Protein AF-A0A3S3FZI9-F1 (afdb_monomer_lite)

pLDDT: mean 91.04, std 9.0, range [53.16, 98.69]

Secondary structure (DSSP, 8-state):
--GGGT--TTSSS---HHHHTT----HHHHHHHHHHHHHHHHHHHHHTT-SSGGGGTT-GGG-----GGGSGGGTT---TTTS---SS-HHHHS--S----TTTT-HHHHHHT-

Radius of gyration: 23.56 Å; chains: 1; bounding box: 64×36×52 Å

Structure (mmCIF, N/CA/C/O backbone):
data_AF-A0A3S3FZI9-F1
#
_entry.id   AF-A0A3S3FZI9-F1
#
loop_
_atom_site.group_PDB
_atom_site.id
_atom_site.type_symbol
_atom_site.label_atom_id
_atom_site.label_alt_id
_atom_site.label_comp_id
_atom_site.label_asym_id
_atom_site.label_entity_id
_atom_site.label_seq_id
_atom_site.pdbx_PDB_ins_code
_atom_site.Cartn_x
_atom_site.Cartn_y
_atom_site.Cartn_z
_atom_site.occupancy
_atom_site.B_iso_or_equiv
_atom_site.auth_seq_id
_atom_site.auth_comp_id
_atom_site.auth_asym_id
_atom_site.auth_atom_id
_atom_site.pdbx_PDB_model_num
ATOM 1 N N . ARG A 1 1 ? 0.283 -15.394 -18.553 1.00 87.19 1 ARG A N 1
ATOM 2 C CA . ARG A 1 1 ? 1.320 -14.591 -17.852 1.00 87.19 1 ARG A CA 1
ATOM 3 C C . ARG A 1 1 ? 2.684 -15.171 -18.226 1.00 87.19 1 ARG A C 1
ATOM 5 O O . ARG A 1 1 ? 2.838 -16.372 -18.079 1.00 87.19 1 ARG A O 1
ATOM 12 N N . LYS A 1 2 ? 3.613 -14.379 -18.784 1.00 91.38 2 LYS A N 1
ATOM 13 C CA . LYS A 1 2 ? 4.886 -14.870 -19.371 1.00 91.38 2 LYS A CA 1
ATOM 14 C C . LYS A 1 2 ? 6.131 -14.144 -18.835 1.00 91.38 2 LYS A C 1
ATOM 16 O O . LYS A 1 2 ? 7.162 -14.128 -19.492 1.00 91.38 2 LYS A O 1
ATOM 21 N N . CYS A 1 3 ? 6.034 -13.509 -17.665 1.00 96.44 3 CYS A N 1
ATOM 22 C CA . CYS A 1 3 ? 7.102 -12.651 -17.136 1.00 96.44 3 CYS A CA 1
ATOM 23 C C . CYS A 1 3 ? 8.441 -13.399 -16.990 1.00 96.44 3 CYS A C 1
ATOM 25 O O . CYS A 1 3 ? 9.483 -12.847 -17.311 1.00 96.44 3 CYS A O 1
ATOM 27 N N . HIS A 1 4 ? 8.399 -14.677 -16.600 1.00 95.88 4 HIS A N 1
ATOM 28 C CA . HIS A 1 4 ? 9.578 -15.537 -16.442 1.00 95.88 4 HIS A CA 1
ATOM 29 C C . HIS A 1 4 ? 10.261 -15.933 -17.764 1.00 95.88 4 HIS A C 1
ATOM 31 O O . HIS A 1 4 ? 11.364 -16.458 -17.735 1.00 95.88 4 HIS A O 1
ATOM 37 N N . LEU A 1 5 ? 9.628 -15.702 -18.921 1.00 97.06 5 LEU A N 1
ATOM 38 C CA . LEU A 1 5 ? 10.161 -16.109 -20.228 1.00 97.06 5 LEU A CA 1
ATOM 39 C C . LEU A 1 5 ? 10.971 -15.009 -20.920 1.00 97.06 5 LEU A C 1
ATOM 41 O O . LEU A 1 5 ? 11.417 -15.207 -22.041 1.00 97.06 5 LEU A O 1
ATOM 45 N N . ASN A 1 6 ? 11.120 -13.831 -20.307 1.00 96.31 6 ASN A N 1
ATOM 46 C CA . ASN A 1 6 ? 11.776 -12.667 -20.914 1.00 96.31 6 ASN A CA 1
ATOM 47 C C . ASN A 1 6 ? 11.111 -12.151 -22.216 1.00 96.31 6 ASN A C 1
ATOM 49 O O . ASN A 1 6 ? 11.636 -11.257 -22.872 1.00 96.31 6 ASN A O 1
ATOM 53 N N . THR A 1 7 ? 9.924 -12.646 -22.586 1.00 97.00 7 THR A N 1
ATOM 54 C CA . THR A 1 7 ? 9.211 -12.281 -23.826 1.00 97.00 7 THR A CA 1
ATOM 55 C C . THR A 1 7 ? 8.025 -11.341 -23.574 1.00 97.00 7 THR A C 1
ATOM 57 O O . THR A 1 7 ? 6.930 -11.557 -24.102 1.00 97.00 7 THR A O 1
ATOM 60 N N . CYS A 1 8 ? 8.170 -10.341 -22.699 1.00 96.94 8 CYS A N 1
ATOM 61 C CA . CYS A 1 8 ? 7.079 -9.405 -22.417 1.00 96.94 8 CYS A CA 1
ATOM 62 C C . CYS A 1 8 ? 6.755 -8.570 -23.673 1.00 96.94 8 CYS A C 1
ATOM 64 O O . CYS A 1 8 ? 7.595 -7.779 -24.103 1.00 96.94 8 CYS A O 1
ATOM 66 N N . PRO A 1 9 ? 5.545 -8.6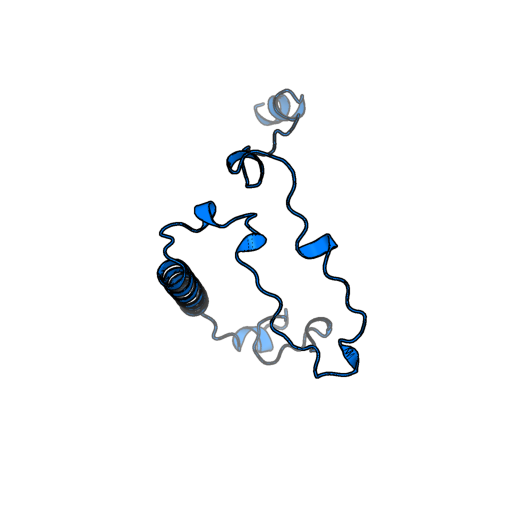81 -24.255 1.00 96.38 9 PRO A N 1
ATOM 67 C CA . PRO A 1 9 ? 5.239 -8.035 -25.533 1.00 96.38 9 PRO A CA 1
ATOM 68 C C . PRO A 1 9 ? 5.164 -6.505 -25.438 1.00 96.38 9 PRO A C 1
ATOM 70 O O . PRO A 1 9 ? 5.257 -5.835 -26.464 1.00 96.38 9 PRO A O 1
ATOM 73 N N . VAL A 1 10 ? 5.011 -5.975 -24.220 1.00 96.94 10 VAL A N 1
ATOM 74 C CA . VAL A 1 10 ? 4.826 -4.550 -23.905 1.00 96.94 10 VAL A CA 1
ATOM 75 C C . VAL A 1 10 ? 6.037 -3.924 -23.201 1.00 96.94 10 VAL A C 1
ATOM 77 O O . VAL A 1 10 ? 5.951 -2.800 -22.722 1.00 96.94 10 VAL A O 1
ATOM 80 N N . GLY A 1 11 ? 7.160 -4.642 -23.102 1.00 96.88 11 GLY A N 1
ATOM 81 C CA . GLY A 1 11 ? 8.408 -4.075 -22.579 1.00 96.88 11 GLY A CA 1
ATOM 82 C C . GLY A 1 11 ? 8.479 -3.887 -21.059 1.00 96.88 11 GLY A C 1
ATOM 83 O O . GLY A 1 11 ? 9.396 -3.224 -20.594 1.00 96.88 11 GLY A O 1
ATOM 84 N N . VAL A 1 12 ? 7.548 -4.460 -20.283 1.00 97.25 12 VAL A N 1
ATOM 85 C CA . VAL A 1 12 ? 7.521 -4.335 -18.809 1.00 97.25 12 VAL A CA 1
ATOM 86 C C . VAL A 1 12 ? 8.490 -5.315 -18.139 1.00 97.25 12 VAL A C 1
ATOM 88 O O . VAL A 1 12 ? 9.405 -4.911 -17.436 1.00 97.25 12 VAL A O 1
ATOM 91 N N . ALA A 1 13 ? 8.303 -6.618 -18.358 1.00 97.81 13 ALA A N 1
ATOM 92 C CA . ALA A 1 13 ? 9.083 -7.678 -17.712 1.00 97.81 13 ALA A CA 1
ATOM 93 C C . ALA A 1 13 ? 9.997 -8.377 -18.731 1.00 97.81 13 ALA A C 1
ATOM 95 O O . ALA A 1 13 ? 9.778 -9.536 -19.088 1.00 97.81 13 ALA A O 1
ATOM 96 N N . THR A 1 14 ? 10.953 -7.633 -19.290 1.00 97.62 14 THR A N 1
ATOM 97 C CA . THR A 1 14 ? 11.925 -8.138 -20.272 1.00 97.62 14 THR A CA 1
ATOM 98 C C . THR A 1 14 ? 13.214 -7.317 -20.256 1.00 97.62 14 THR A C 1
ATOM 100 O O . THR A 1 14 ? 13.180 -6.104 -20.064 1.00 97.62 14 THR A O 1
ATOM 103 N N . GLN A 1 15 ? 14.345 -7.983 -20.475 1.00 97.50 15 GLN A N 1
ATOM 104 C CA . GLN A 1 15 ? 15.663 -7.382 -20.683 1.00 97.50 15 GLN A CA 1
ATOM 105 C C . GLN A 1 15 ? 16.041 -7.288 -22.168 1.00 97.50 15 GLN A C 1
ATOM 107 O O . GLN A 1 15 ? 17.025 -6.632 -22.501 1.00 97.50 15 GLN A O 1
ATOM 112 N N . ASP A 1 16 ? 15.261 -7.905 -23.064 1.00 97.88 16 ASP A N 1
ATOM 113 C CA . ASP A 1 16 ? 15.488 -7.830 -24.507 1.00 97.88 16 ASP A CA 1
ATOM 114 C C . ASP A 1 16 ? 15.380 -6.362 -24.985 1.00 97.88 16 ASP A C 1
ATOM 116 O O . ASP A 1 16 ? 14.350 -5.713 -24.762 1.00 97.88 16 ASP A O 1
ATOM 120 N N . PRO A 1 17 ? 16.415 -5.805 -25.645 1.00 97.69 17 PRO A N 1
ATOM 121 C CA . PRO A 1 17 ? 16.447 -4.392 -26.019 1.00 97.69 17 PRO A CA 1
ATOM 122 C C . PRO A 1 17 ? 15.401 -4.016 -27.080 1.00 97.69 17 PRO A C 1
ATOM 124 O O . PRO A 1 17 ? 14.961 -2.866 -27.121 1.00 97.69 17 PRO A O 1
ATOM 127 N N . VAL A 1 18 ? 14.975 -4.956 -27.929 1.00 98.06 18 VAL A N 1
ATOM 128 C CA . VAL A 1 18 ? 13.915 -4.743 -28.926 1.00 98.06 18 VAL A CA 1
ATOM 129 C C . VAL A 1 18 ? 12.554 -4.690 -28.240 1.00 98.06 18 VAL A C 1
ATOM 131 O O . VAL A 1 18 ? 11.733 -3.829 -28.562 1.00 98.06 18 VAL A O 1
ATOM 134 N N . LEU A 1 19 ? 12.309 -5.570 -27.267 1.00 97.88 19 LEU A N 1
ATOM 135 C CA . LEU A 1 19 ? 11.049 -5.588 -26.524 1.00 97.88 19 LEU A CA 1
ATOM 136 C C . LEU A 1 19 ? 10.939 -4.427 -25.528 1.00 97.88 19 LEU A C 1
ATOM 138 O O . LEU A 1 19 ? 9.860 -3.851 -25.401 1.00 97.88 19 LEU A O 1
ATOM 142 N N . ARG A 1 20 ? 12.036 -4.017 -24.878 1.00 97.75 20 ARG A N 1
ATOM 143 C CA . ARG A 1 20 ? 12.066 -2.856 -23.964 1.00 97.75 20 ARG A CA 1
ATOM 144 C C . ARG A 1 20 ? 11.654 -1.550 -24.642 1.00 97.75 20 ARG A C 1
ATOM 146 O O . ARG A 1 20 ? 10.927 -0.765 -24.044 1.00 97.75 20 ARG A O 1
ATOM 153 N N . LYS A 1 21 ? 12.030 -1.347 -25.911 1.00 97.94 21 LYS A N 1
ATOM 154 C CA . LYS A 1 21 ? 11.605 -0.183 -26.718 1.00 97.94 21 LYS A CA 1
ATOM 155 C C . LYS A 1 21 ? 10.083 -0.075 -26.893 1.00 97.94 21 LYS A C 1
ATOM 157 O O . LYS A 1 21 ? 9.597 0.967 -27.316 1.00 97.94 21 LYS A O 1
ATOM 162 N N . ARG A 1 22 ? 9.323 -1.135 -26.592 1.00 97.62 22 ARG A N 1
ATOM 163 C CA . ARG A 1 22 ? 7.853 -1.142 -26.661 1.00 97.62 22 ARG A CA 1
ATOM 164 C C . ARG A 1 22 ? 7.182 -0.584 -25.406 1.00 97.62 22 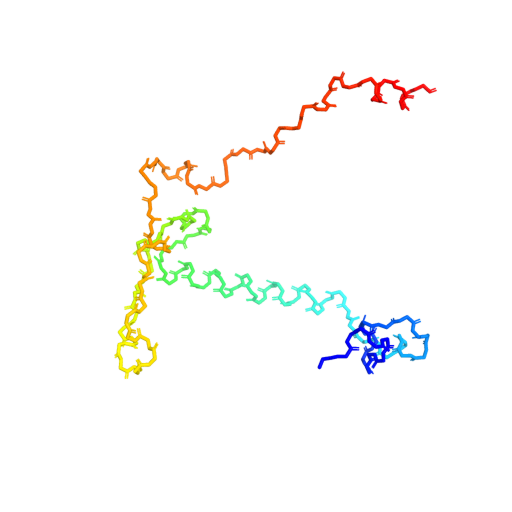ARG A C 1
ATOM 166 O O . ARG A 1 22 ? 5.964 -0.415 -25.425 1.00 97.62 22 ARG A O 1
ATOM 173 N N . PHE A 1 23 ? 7.932 -0.322 -24.334 1.00 97.94 23 PHE A N 1
ATOM 174 C CA . PHE A 1 23 ? 7.378 0.266 -23.120 1.00 97.94 23 PHE A CA 1
ATOM 175 C C . PHE A 1 23 ? 6.945 1.713 -23.380 1.00 97.94 23 PHE A C 1
ATOM 177 O O . PHE A 1 23 ? 7.751 2.554 -23.764 1.00 97.94 23 PHE A O 1
ATOM 184 N N . LYS A 1 24 ? 5.655 1.988 -23.172 1.00 97.44 24 LYS A N 1
ATOM 185 C CA . LYS A 1 24 ? 5.036 3.317 -23.333 1.00 97.44 24 LYS A CA 1
ATOM 186 C C . LYS A 1 24 ? 4.545 3.906 -22.008 1.00 97.44 24 LYS A C 1
ATOM 188 O O . LYS A 1 24 ? 3.800 4.880 -22.009 1.00 97.44 24 LYS A O 1
ATOM 193 N N . GLY A 1 25 ? 4.867 3.261 -20.886 1.00 96.88 25 GLY A N 1
ATOM 194 C CA . GLY A 1 25 ? 4.469 3.755 -19.576 1.00 96.88 25 GLY A CA 1
ATOM 195 C C . GLY A 1 25 ? 5.219 5.039 -19.249 1.00 96.88 25 GLY A C 1
ATOM 196 O O . GLY A 1 25 ? 6.415 5.142 -19.512 1.00 96.88 25 GLY A O 1
ATOM 197 N N . THR A 1 26 ? 4.516 6.001 -18.670 1.00 97.94 26 THR A N 1
ATOM 198 C CA . THR A 1 26 ? 5.111 7.227 -18.152 1.00 97.94 26 THR A CA 1
ATOM 199 C C . THR A 1 26 ? 4.856 7.306 -16.644 1.00 97.94 26 THR A C 1
ATOM 201 O O . THR A 1 26 ? 3.922 6.652 -16.155 1.00 97.94 26 THR A O 1
ATOM 204 N N . PRO A 1 27 ? 5.670 8.055 -15.880 1.00 98.38 27 PRO A N 1
ATOM 205 C CA . PRO A 1 27 ? 5.430 8.257 -14.452 1.00 98.38 27 PRO A CA 1
ATOM 206 C C . PRO A 1 27 ? 4.010 8.757 -14.152 1.00 98.38 27 PRO A C 1
ATOM 208 O O . PRO A 1 27 ? 3.380 8.299 -13.199 1.00 98.38 27 PRO A O 1
ATOM 211 N N . GLU A 1 28 ? 3.466 9.617 -15.016 1.00 98.56 28 GLU A N 1
ATOM 212 C CA . GLU A 1 28 ? 2.133 10.210 -14.881 1.00 98.56 28 GLU A CA 1
ATOM 213 C C . GLU A 1 28 ? 1.033 9.147 -14.855 1.00 98.56 28 GLU A C 1
ATOM 215 O O . GLU A 1 28 ? 0.067 9.291 -14.113 1.00 98.56 28 GLU A O 1
ATOM 220 N N . HIS A 1 29 ? 1.178 8.044 -15.598 1.00 98.12 29 HIS A N 1
ATOM 221 C CA . HIS A 1 29 ? 0.191 6.961 -15.560 1.00 98.12 29 HIS A CA 1
ATOM 222 C C . HIS A 1 29 ? 0.061 6.345 -14.158 1.00 98.12 29 HIS A C 1
ATOM 224 O O . HIS A 1 29 ? -1.046 6.025 -13.729 1.00 98.12 29 HIS A O 1
ATOM 230 N N . VAL A 1 30 ? 1.175 6.187 -13.435 1.00 98.25 30 VAL A N 1
ATOM 231 C CA . VAL A 1 30 ? 1.182 5.618 -12.077 1.00 98.25 30 VAL A CA 1
ATOM 232 C C . VAL A 1 30 ? 0.699 6.649 -11.059 1.00 98.25 30 VAL A C 1
ATOM 234 O O . VAL A 1 30 ? -0.086 6.315 -10.176 1.00 98.25 30 VAL A O 1
ATOM 237 N N . ILE A 1 31 ? 1.116 7.907 -11.215 1.00 98.44 31 ILE A N 1
ATOM 238 C CA . ILE A 1 31 ? 0.651 9.025 -10.386 1.00 98.44 31 ILE A CA 1
ATOM 239 C C . ILE A 1 31 ? -0.876 9.151 -10.477 1.00 98.44 31 ILE A C 1
ATOM 241 O O . ILE A 1 31 ? -1.554 9.155 -9.454 1.00 98.44 31 ILE A O 1
ATOM 245 N N . ASN A 1 32 ? -1.426 9.169 -11.693 1.00 98.56 32 ASN A N 1
ATOM 246 C CA . ASN A 1 32 ? -2.867 9.269 -11.918 1.00 98.56 32 ASN A CA 1
ATOM 247 C C . ASN A 1 32 ? -3.621 8.063 -11.353 1.00 98.56 32 ASN A C 1
ATOM 249 O O . ASN A 1 32 ? -4.678 8.237 -10.755 1.00 98.56 32 ASN A O 1
ATOM 253 N N . PHE A 1 33 ? -3.069 6.852 -11.487 1.00 98.56 33 PHE A N 1
ATOM 254 C CA . PHE A 1 33 ? -3.638 5.665 -10.848 1.00 98.56 33 PHE A CA 1
ATOM 255 C C . PHE A 1 33 ? -3.773 5.854 -9.330 1.00 98.56 33 PHE A C 1
ATOM 257 O O . PHE A 1 33 ? -4.853 5.633 -8.787 1.00 98.56 33 PHE A O 1
ATOM 264 N N . PHE A 1 34 ? -2.716 6.310 -8.651 1.00 98.69 34 PHE A N 1
ATOM 265 C CA . PHE A 1 34 ? -2.777 6.543 -7.207 1.00 98.69 34 PHE A CA 1
ATOM 266 C C . PHE A 1 34 ? -3.700 7.699 -6.825 1.00 98.69 34 PHE A C 1
ATOM 268 O O . PHE A 1 34 ? -4.363 7.597 -5.798 1.00 98.69 34 PHE A O 1
ATOM 275 N N . PHE A 1 35 ? -3.806 8.749 -7.645 1.00 98.62 35 PHE A N 1
ATOM 276 C CA . PHE A 1 35 ? -4.813 9.789 -7.429 1.00 98.62 35 PHE A CA 1
ATOM 277 C C . PHE A 1 35 ? -6.231 9.223 -7.496 1.00 98.62 35 PHE A C 1
ATOM 279 O O . PHE A 1 35 ? -7.021 9.501 -6.605 1.00 98.62 35 PHE A O 1
ATOM 286 N N . TYR A 1 36 ? -6.552 8.385 -8.485 1.00 98.62 36 TYR A N 1
ATOM 287 C CA . TYR A 1 36 ? -7.879 7.768 -8.564 1.00 98.62 36 TYR A CA 1
ATOM 288 C C . TYR A 1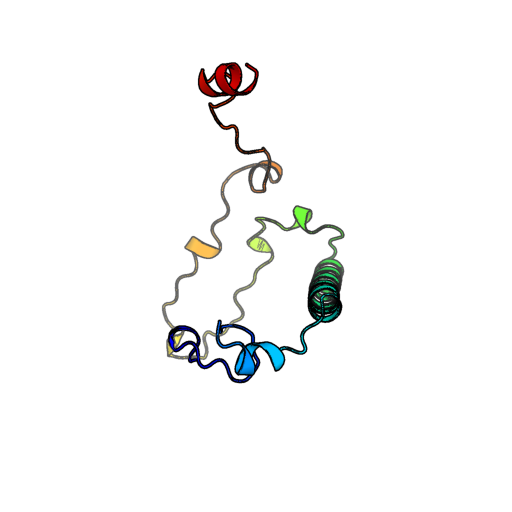 36 ? -8.173 6.853 -7.376 1.00 98.62 36 TYR A C 1
ATOM 290 O O . TYR A 1 36 ? -9.259 6.934 -6.809 1.00 98.62 36 TYR A O 1
ATOM 298 N N . VAL A 1 37 ? -7.201 6.036 -6.957 1.00 98.56 37 VAL A N 1
ATOM 299 C CA . VAL A 1 37 ? -7.341 5.194 -5.759 1.00 98.56 37 VAL A CA 1
ATOM 300 C C . VAL A 1 37 ? -7.550 6.053 -4.509 1.00 98.56 37 VAL A C 1
ATOM 302 O O . VAL A 1 37 ? -8.434 5.766 -3.709 1.00 98.56 37 VAL A O 1
ATOM 305 N N . ALA A 1 38 ? -6.769 7.122 -4.337 1.00 98.56 38 ALA A N 1
ATOM 306 C CA . ALA A 1 38 ? -6.895 8.012 -3.187 1.00 98.56 38 ALA A CA 1
ATOM 307 C C . ALA A 1 38 ? -8.244 8.747 -3.170 1.00 98.56 38 ALA A C 1
ATOM 309 O O . ALA A 1 38 ? -8.863 8.850 -2.114 1.00 98.56 38 ALA A O 1
ATOM 310 N N . GLU A 1 39 ? -8.724 9.220 -4.321 1.00 98.56 39 GLU A N 1
ATOM 311 C CA . GLU A 1 39 ? -10.029 9.879 -4.432 1.00 98.56 39 GLU A CA 1
ATOM 312 C C . GLU A 1 39 ? -11.187 8.923 -4.122 1.00 98.56 39 GLU A C 1
ATOM 314 O O . GLU A 1 39 ? -12.103 9.301 -3.394 1.00 98.56 39 GLU A O 1
ATOM 319 N N . GLU A 1 40 ? -11.129 7.673 -4.590 1.00 98.50 40 GLU A N 1
ATOM 320 C CA . GLU A 1 40 ? -12.127 6.656 -4.240 1.00 98.50 40 GLU A CA 1
ATOM 321 C C . GLU A 1 40 ? -12.122 6.361 -2.734 1.00 98.50 40 GLU A C 1
ATOM 323 O O . GLU A 1 40 ? -13.177 6.358 -2.101 1.00 98.50 40 GLU A O 1
ATOM 328 N N . VAL A 1 41 ? -10.941 6.208 -2.124 1.00 98.50 41 VAL A N 1
ATOM 329 C CA . VAL A 1 41 ? -10.818 6.035 -0.667 1.00 98.50 41 VAL A CA 1
ATOM 330 C C . VAL A 1 41 ? -11.419 7.226 0.082 1.00 98.50 41 VAL A C 1
ATOM 332 O O . VAL A 1 41 ? -12.162 7.031 1.040 1.00 98.50 41 VAL A O 1
ATOM 335 N N . ARG A 1 42 ? -11.151 8.462 -0.355 1.00 98.50 42 ARG A N 1
ATOM 336 C CA . ARG A 1 42 ? -11.727 9.671 0.256 1.00 98.50 42 ARG A CA 1
ATOM 337 C C . ARG A 1 42 ? -13.249 9.717 0.133 1.00 98.50 42 ARG A C 1
ATOM 339 O O . ARG A 1 42 ? -13.909 10.131 1.083 1.00 98.50 42 ARG A O 1
ATOM 346 N N . ALA A 1 43 ? -13.803 9.289 -1.000 1.00 98.44 43 ALA A N 1
ATOM 347 C CA . ALA A 1 43 ? -15.248 9.212 -1.194 1.00 98.44 43 ALA A CA 1
ATOM 348 C C . ALA A 1 43 ? -15.891 8.186 -0.247 1.00 98.44 43 ALA A C 1
ATOM 350 O O . ALA A 1 43 ? -16.882 8.505 0.406 1.00 98.44 43 ALA A O 1
ATOM 351 N N . LEU A 1 44 ? -15.286 7.002 -0.104 1.00 98.06 44 LEU A N 1
ATOM 352 C CA . LEU A 1 44 ? -15.743 5.962 0.826 1.00 98.06 44 LEU A CA 1
ATOM 353 C C . LEU A 1 44 ? -15.658 6.416 2.290 1.00 98.06 44 LEU A C 1
ATOM 355 O O . LEU A 1 44 ? -16.589 6.193 3.060 1.00 98.06 44 LEU A O 1
ATOM 359 N N . LEU A 1 45 ? -14.568 7.088 2.680 1.00 98.31 45 LEU A N 1
ATOM 360 C CA . LEU A 1 45 ? -14.441 7.675 4.018 1.00 98.31 45 LEU A CA 1
ATOM 361 C C . LEU A 1 45 ? -15.568 8.677 4.286 1.00 98.31 45 LEU A C 1
ATOM 363 O O . LEU A 1 45 ? -16.214 8.596 5.328 1.00 98.31 45 LEU A O 1
ATOM 367 N N . ALA A 1 46 ? -15.846 9.567 3.330 1.00 98.12 46 ALA A N 1
ATOM 368 C CA . ALA A 1 46 ? -16.911 10.556 3.454 1.00 98.12 46 ALA A CA 1
ATOM 369 C C . ALA A 1 46 ? -18.308 9.917 3.536 1.00 98.12 46 ALA A C 1
ATOM 371 O O . ALA A 1 46 ? -19.125 10.365 4.337 1.00 98.12 46 ALA A O 1
ATOM 372 N N . GLU A 1 47 ? -18.575 8.858 2.762 1.00 97.81 47 GLU A N 1
ATOM 373 C CA . GLU A 1 47 ? -19.830 8.090 2.828 1.00 97.81 47 GLU A CA 1
ATOM 374 C C . GLU A 1 47 ? -20.052 7.480 4.220 1.00 97.81 47 GLU A C 1
ATOM 376 O O . GLU A 1 47 ? -21.171 7.486 4.731 1.00 97.81 47 GLU A O 1
ATOM 381 N N . MET A 1 48 ? -18.977 7.021 4.863 1.00 96.75 48 MET A N 1
ATOM 382 C CA . MET A 1 48 ? -19.004 6.475 6.222 1.00 96.75 48 MET A CA 1
ATOM 383 C C . MET A 1 48 ? -18.937 7.549 7.327 1.00 96.75 48 MET A C 1
ATOM 385 O O . MET A 1 48 ? -19.067 7.216 8.501 1.00 96.75 48 MET A O 1
ATOM 389 N N . GLY A 1 49 ? -18.751 8.830 6.982 1.00 97.62 49 GLY A N 1
ATOM 390 C CA . GLY A 1 49 ? -18.674 9.940 7.941 1.00 97.62 49 GLY A CA 1
ATOM 391 C C . GLY A 1 49 ? -17.289 10.195 8.554 1.00 97.62 49 GLY A C 1
ATOM 392 O O . GLY A 1 49 ? -17.187 10.903 9.555 1.00 97.62 49 GLY A O 1
ATOM 393 N N . TYR A 1 50 ? -16.224 9.660 7.956 1.00 97.75 50 TYR A N 1
ATOM 394 C CA . TYR A 1 50 ? -14.839 9.832 8.398 1.00 97.75 50 TYR A CA 1
ATOM 395 C C . TYR A 1 50 ? -14.078 10.824 7.516 1.00 97.75 50 TYR A C 1
ATOM 397 O O . TYR A 1 50 ? -14.381 11.031 6.342 1.00 97.75 50 TYR A O 1
ATOM 405 N N . THR A 1 51 ? -13.054 11.446 8.094 1.00 97.44 51 THR A N 1
ATOM 406 C CA . THR A 1 51 ? -12.231 12.470 7.421 1.00 97.44 51 THR A CA 1
ATOM 407 C C . THR A 1 51 ? -10.803 12.006 7.172 1.00 97.44 51 THR A C 1
ATOM 409 O O . THR A 1 51 ? -10.144 12.521 6.269 1.00 97.44 51 THR A O 1
ATOM 412 N N . HIS A 1 52 ? -10.338 11.023 7.942 1.00 94.94 52 HIS A N 1
ATOM 413 C CA . HIS A 1 52 ? -8.985 10.494 7.879 1.00 94.94 52 HIS A CA 1
ATOM 414 C C . HIS A 1 52 ? -9.025 8.964 7.948 1.00 94.94 52 HIS A C 1
ATOM 416 O O . HIS A 1 52 ? -9.902 8.377 8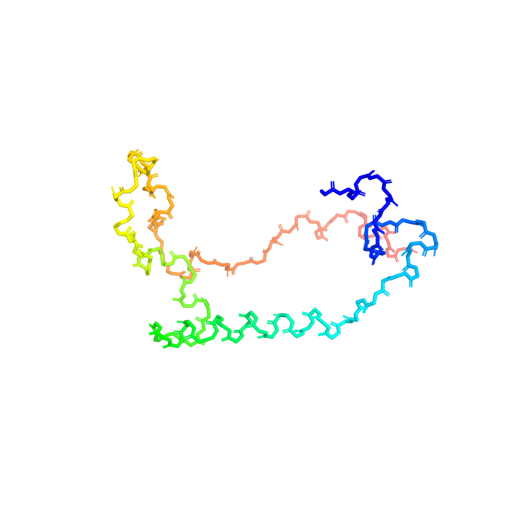.580 1.00 94.94 52 HIS A O 1
ATOM 422 N N . LEU A 1 53 ? -8.084 8.316 7.256 1.00 94.56 53 LEU A N 1
ATOM 423 C CA . LEU A 1 53 ? -8.031 6.855 7.172 1.00 94.56 53 LEU A CA 1
ATOM 424 C C . LEU A 1 53 ? -7.691 6.213 8.523 1.00 94.56 53 LEU A C 1
ATOM 426 O O . LEU A 1 53 ? -8.188 5.136 8.825 1.00 94.56 53 LEU A O 1
ATOM 430 N N . ASP A 1 54 ? -6.863 6.875 9.329 1.00 92.06 54 ASP A N 1
ATOM 431 C CA . ASP A 1 54 ? -6.466 6.427 10.667 1.00 92.06 54 ASP A CA 1
ATOM 432 C C . ASP A 1 54 ? -7.657 6.190 11.602 1.00 92.06 54 ASP A C 1
ATOM 434 O O . ASP A 1 54 ? -7.598 5.267 12.403 1.00 92.06 54 ASP A O 1
ATOM 438 N N . GLN A 1 55 ? -8.751 6.936 11.437 1.00 92.75 55 GLN A N 1
ATOM 439 C CA . GLN A 1 55 ? -9.983 6.810 12.223 1.00 92.75 55 GLN A CA 1
ATOM 440 C C . GLN A 1 55 ? -10.723 5.483 12.028 1.00 92.75 55 GLN A C 1
ATOM 442 O O . GLN A 1 55 ? -11.671 5.233 12.763 1.00 92.75 55 GLN A O 1
ATOM 447 N N . ILE A 1 56 ? -10.362 4.694 11.010 1.00 93.69 56 ILE A N 1
ATOM 448 C CA . ILE A 1 56 ? -11.030 3.425 10.687 1.00 93.69 56 ILE A CA 1
ATOM 449 C C . ILE A 1 56 ? -10.068 2.229 10.644 1.00 93.69 56 ILE A C 1
ATOM 451 O O . ILE A 1 56 ? -10.487 1.100 10.374 1.00 93.69 56 ILE A O 1
ATOM 455 N N . ILE A 1 57 ? -8.763 2.440 10.861 1.00 92.88 57 ILE A N 1
ATOM 456 C CA . ILE A 1 57 ? -7.781 1.348 10.840 1.00 92.88 57 ILE A CA 1
ATOM 457 C C . ILE A 1 57 ? -7.994 0.464 12.070 1.00 92.88 57 ILE A C 1
ATOM 459 O O . ILE A 1 57 ? -7.811 0.896 13.199 1.00 92.88 57 ILE A O 1
ATOM 463 N N . GLY A 1 58 ? -8.317 -0.810 11.837 1.00 90.44 58 GLY A N 1
ATOM 464 C CA . GLY A 1 58 ? -8.550 -1.791 12.904 1.00 90.44 58 GLY A CA 1
ATOM 465 C C . GLY A 1 58 ? -10.015 -1.913 13.338 1.00 90.44 58 GLY A C 1
ATOM 466 O O . GLY A 1 58 ? -10.355 -2.868 14.040 1.00 90.44 58 GLY A O 1
ATOM 467 N N . ASP A 1 59 ? -10.902 -1.036 12.859 1.00 91.06 59 ASP A N 1
ATOM 468 C CA . ASP A 1 59 ? -12.333 -1.071 13.171 1.00 91.06 59 ASP A CA 1
ATOM 469 C C . ASP A 1 59 ? -13.093 -2.081 12.307 1.00 91.06 59 ASP A C 1
ATOM 471 O O . ASP A 1 59 ? -13.840 -1.761 11.382 1.00 91.06 59 ASP A O 1
ATOM 475 N N . THR A 1 60 ? -12.929 -3.356 12.654 1.00 90.94 60 THR A N 1
ATOM 476 C CA . THR A 1 60 ? -13.629 -4.484 12.018 1.00 90.94 60 THR A CA 1
ATOM 477 C C . THR A 1 60 ? -15.154 -4.417 12.152 1.00 90.94 60 THR A C 1
ATOM 479 O O . THR A 1 60 ? -15.856 -5.070 11.384 1.00 90.94 60 THR A O 1
ATOM 482 N N . GLU A 1 61 ? -15.673 -3.609 13.078 1.00 88.94 61 GLU A N 1
ATOM 483 C CA . GLU A 1 61 ? -17.106 -3.360 13.279 1.00 88.94 61 GLU A CA 1
ATOM 484 C C . GLU A 1 61 ? -17.746 -2.581 12.119 1.00 88.94 61 GLU A C 1
ATOM 486 O O . GLU A 1 61 ? -18.951 -2.689 11.905 1.00 88.94 61 GLU A O 1
ATOM 491 N N . LEU A 1 62 ? -16.948 -1.854 11.325 1.00 91.38 62 LEU A N 1
ATOM 492 C CA . LEU A 1 62 ? -17.409 -1.164 10.113 1.00 91.38 62 LEU A CA 1
ATOM 493 C C . LEU A 1 62 ? -17.668 -2.122 8.943 1.00 91.38 62 LEU A C 1
ATOM 495 O O . LEU A 1 62 ? -18.196 -1.727 7.904 1.00 91.38 62 LEU A O 1
ATOM 499 N N . LEU A 1 63 ? -17.281 -3.389 9.087 1.00 90.31 63 LEU A N 1
ATOM 500 C CA . LEU A 1 63 ? -17.445 -4.401 8.060 1.00 90.31 63 LEU A CA 1
ATOM 501 C C . LEU A 1 63 ? -18.686 -5.244 8.355 1.00 90.31 63 LEU A C 1
ATOM 503 O O . LEU A 1 63 ? -18.791 -5.905 9.386 1.00 90.31 63 LEU A O 1
ATOM 507 N N . GLU A 1 64 ? -19.595 -5.316 7.387 1.00 83.31 64 GLU A N 1
ATOM 508 C CA . GLU A 1 64 ? -20.727 -6.235 7.442 1.00 83.31 64 GLU A CA 1
ATOM 509 C C . GLU A 1 64 ? -20.505 -7.431 6.512 1.00 83.31 64 GLU A C 1
ATOM 511 O O . GLU A 1 64 ? -20.087 -7.314 5.354 1.00 83.31 64 GLU A O 1
ATOM 516 N N . LYS A 1 65 ? -20.862 -8.624 6.991 1.00 75.94 65 LYS A N 1
ATOM 517 C CA . LYS A 1 65 ? -21.020 -9.785 6.118 1.00 75.94 65 LYS A CA 1
ATOM 518 C C . LYS A 1 65 ? -22.307 -9.592 5.328 1.00 75.94 65 LYS A C 1
ATOM 520 O O . LYS A 1 65 ? -23.381 -9.933 5.818 1.00 75.94 65 LYS A O 1
ATOM 525 N N . ARG A 1 66 ? -22.217 -9.119 4.078 1.00 72.56 66 ARG A N 1
ATOM 526 C CA . ARG A 1 66 ? -23.362 -9.243 3.161 1.00 72.56 66 ARG A CA 1
ATOM 527 C C . ARG A 1 66 ? -23.825 -10.694 3.193 1.00 72.56 66 ARG A C 1
ATOM 529 O O . ARG A 1 66 ? -22.990 -11.602 3.169 1.00 72.56 66 ARG A O 1
ATOM 536 N N . ALA A 1 67 ? -25.137 -10.913 3.219 1.00 62.47 67 ALA A N 1
ATOM 537 C CA . ALA A 1 67 ? -25.742 -12.238 3.162 1.00 62.47 67 ALA A CA 1
ATOM 538 C C . ALA A 1 67 ? -25.496 -12.914 1.792 1.00 62.47 67 ALA A C 1
ATOM 540 O O . ALA A 1 67 ? -26.411 -13.230 1.044 1.00 62.47 67 ALA A O 1
ATOM 541 N N . LEU A 1 68 ? -24.237 -13.208 1.468 1.00 53.16 68 LEU A N 1
ATOM 542 C CA . LEU A 1 68 ? -23.781 -14.084 0.385 1.00 53.16 68 LEU A CA 1
ATOM 543 C C . LEU A 1 68 ? -24.014 -15.568 0.725 1.00 53.16 68 LEU A C 1
ATOM 545 O O . LEU A 1 68 ? -23.465 -16.468 0.091 1.00 53.16 68 LEU A O 1
ATOM 549 N N . ILE A 1 69 ? -24.892 -15.828 1.696 1.00 55.78 69 ILE A N 1
ATOM 550 C CA . ILE A 1 69 ? -25.322 -17.147 2.168 1.00 55.78 69 ILE A CA 1
ATOM 551 C C . ILE A 1 69 ? -26.101 -17.903 1.069 1.00 55.78 69 ILE A C 1
ATOM 553 O O . ILE A 1 69 ? -26.334 -19.105 1.182 1.00 55.78 69 ILE A O 1
ATOM 557 N N . GLN A 1 70 ? -26.459 -17.254 -0.046 1.00 59.94 70 GLN A N 1
ATOM 558 C CA . GLN A 1 70 ? -27.144 -17.934 -1.147 1.00 59.94 70 GLN A CA 1
ATOM 559 C C . GLN A 1 70 ? -26.216 -18.753 -2.060 1.00 59.94 70 GLN A C 1
ATOM 561 O O . GLN A 1 70 ? -26.701 -19.636 -2.767 1.00 59.94 70 GLN A O 1
ATOM 566 N N . HIS A 1 71 ? -24.892 -18.543 -2.030 1.00 75.88 71 HIS A N 1
ATOM 567 C CA . HIS A 1 71 ? -23.979 -19.370 -2.822 1.00 75.88 71 HIS A CA 1
ATOM 568 C C . HIS A 1 71 ? -23.551 -20.619 -2.041 1.00 75.88 71 HIS A C 1
ATOM 570 O O . HIS A 1 71 ? -22.933 -20.538 -0.982 1.00 75.88 71 HIS A O 1
ATOM 576 N N . TRP A 1 72 ? -23.818 -21.806 -2.586 1.00 83.19 72 TRP A N 1
ATOM 577 C CA . TRP A 1 72 ? -23.573 -23.084 -1.906 1.00 83.19 72 TRP A CA 1
ATOM 578 C C . TRP A 1 72 ? -22.113 -23.298 -1.463 1.00 83.19 72 TRP A C 1
ATOM 580 O O . TRP A 1 72 ? -21.891 -23.894 -0.414 1.00 83.19 72 TRP A O 1
ATOM 590 N N . LYS A 1 73 ? -21.124 -22.771 -2.206 1.00 82.06 73 LYS A N 1
ATOM 591 C CA . LYS A 1 73 ? -19.691 -22.851 -1.831 1.00 82.06 73 LYS A CA 1
ATOM 592 C C . LYS A 1 73 ? -19.298 -21.967 -0.647 1.00 82.06 73 LYS A C 1
ATOM 594 O O . LYS A 1 73 ? -18.227 -22.165 -0.093 1.00 82.06 73 LYS A O 1
ATOM 599 N N . ALA A 1 74 ? -20.116 -20.976 -0.298 1.00 80.88 74 ALA A N 1
ATOM 600 C CA . ALA A 1 74 ? -19.843 -20.092 0.832 1.00 80.88 74 ALA A CA 1
ATOM 601 C C . ALA A 1 74 ? -20.359 -20.672 2.161 1.00 80.88 74 ALA A C 1
ATOM 603 O O . ALA A 1 74 ? -20.070 -20.131 3.228 1.00 80.88 74 ALA A O 1
ATOM 604 N N . ARG A 1 75 ? -21.119 -21.778 2.115 1.00 79.69 75 ARG A N 1
ATOM 605 C CA . ARG A 1 75 ? -21.618 -22.459 3.314 1.00 79.69 75 ARG A CA 1
ATOM 606 C C . ARG A 1 75 ? -20.442 -22.972 4.144 1.00 79.69 75 ARG A C 1
ATOM 608 O O . ARG A 1 75 ? -19.603 -23.707 3.637 1.00 79.69 75 ARG A O 1
ATOM 615 N N . GLY A 1 76 ? -20.416 -22.599 5.421 1.00 80.19 76 GLY A N 1
ATOM 616 C CA . GLY A 1 76 ? -19.381 -23.021 6.368 1.00 80.19 76 GLY A CA 1
ATOM 617 C C . GLY A 1 76 ? -18.123 -22.150 6.392 1.00 80.19 76 GLY A C 1
ATOM 618 O O . GLY A 1 76 ? -17.197 -22.483 7.124 1.00 80.19 76 GLY A O 1
ATOM 619 N N . LEU A 1 77 ? -18.070 -21.040 5.641 1.00 86.25 77 LEU A N 1
ATOM 620 C CA . LEU A 1 77 ? -16.996 -20.061 5.814 1.00 86.25 77 LEU A CA 1
ATOM 621 C C . LEU A 1 77 ? -17.137 -19.364 7.171 1.00 86.25 77 LEU A C 1
ATOM 623 O O . LEU A 1 77 ? -18.096 -18.626 7.408 1.00 86.25 77 LEU A O 1
ATOM 627 N N . ASP A 1 78 ? -16.161 -19.595 8.045 1.00 85.50 78 ASP A N 1
ATOM 628 C CA . ASP A 1 78 ? -16.019 -18.873 9.301 1.00 85.50 78 ASP A CA 1
ATOM 629 C C . ASP A 1 78 ? -15.045 -17.703 9.130 1.00 85.50 78 ASP A C 1
ATOM 631 O O . ASP A 1 78 ? -13.879 -17.878 8.777 1.00 85.50 78 ASP A O 1
ATOM 635 N N . PHE A 1 79 ? -15.541 -16.501 9.405 1.00 87.00 79 PHE A N 1
ATOM 636 C CA . PHE A 1 79 ? -14.760 -15.270 9.351 1.00 87.00 79 PHE A CA 1
ATOM 637 C C . PHE A 1 79 ? -14.403 -14.734 10.742 1.00 87.00 79 PHE A C 1
ATOM 639 O O . PHE A 1 79 ? -13.850 -13.643 10.829 1.00 87.00 79 PHE A O 1
ATOM 646 N N . SER A 1 80 ? -14.706 -15.457 11.824 1.00 88.31 80 SER A N 1
ATOM 647 C CA . SER A 1 80 ? -14.426 -15.046 13.211 1.00 88.31 80 SER A CA 1
ATOM 648 C C . SER A 1 80 ? -13.020 -14.460 13.391 1.00 88.31 80 SER A C 1
ATOM 650 O O . SER A 1 80 ? -12.867 -13.402 13.989 1.00 88.31 80 SER A O 1
ATOM 652 N N . LYS A 1 81 ? -12.009 -15.083 12.775 1.00 90.31 81 LYS A N 1
ATOM 653 C CA . LYS A 1 81 ? -10.607 -14.634 12.811 1.00 90.31 81 LYS A CA 1
ATOM 654 C C . LYS A 1 81 ? -10.331 -13.332 12.057 1.00 90.31 81 LYS A C 1
ATOM 656 O O . LYS A 1 81 ? -9.397 -12.627 12.408 1.00 90.31 81 LYS A O 1
ATOM 661 N N . MET A 1 82 ? -11.099 -13.032 11.013 1.00 88.50 82 MET A N 1
ATOM 662 C CA . MET A 1 82 ? -10.943 -11.808 10.219 1.00 88.50 82 MET A CA 1
ATOM 663 C C . MET A 1 82 ? -11.621 -10.609 10.890 1.00 88.50 82 MET A C 1
ATOM 665 O O . MET A 1 82 ? -11.120 -9.498 10.794 1.00 88.50 82 MET A O 1
ATOM 669 N N . PHE A 1 83 ? -12.739 -10.845 11.581 1.00 89.69 83 PHE A N 1
ATOM 670 C CA . PHE A 1 83 ? -13.476 -9.821 12.332 1.00 89.69 83 PHE A CA 1
ATOM 671 C C . PHE A 1 83 ? -13.033 -9.723 13.800 1.00 89.69 83 PHE A C 1
ATOM 673 O O . PHE A 1 83 ? -13.674 -9.043 14.594 1.00 89.69 83 PHE A O 1
ATOM 680 N N . PHE A 1 84 ? -11.968 -10.424 14.192 1.00 90.69 84 PHE A N 1
ATOM 681 C CA . PHE A 1 84 ? -11.456 -10.355 15.553 1.00 90.69 84 PHE A CA 1
ATOM 682 C C . PHE A 1 84 ? -10.896 -8.953 15.828 1.00 90.69 84 PHE A C 1
ATOM 684 O O . PHE A 1 84 ? -10.003 -8.494 15.116 1.00 90.69 84 PHE A O 1
ATOM 691 N N . LYS A 1 85 ? -11.404 -8.295 16.874 1.00 89.62 85 LYS A N 1
ATOM 692 C CA . LYS A 1 85 ? -10.903 -7.013 17.380 1.00 89.62 85 LYS A CA 1
ATOM 693 C C . LYS A 1 85 ? -10.150 -7.262 18.695 1.00 89.62 85 LYS A C 1
ATOM 695 O O . LYS A 1 85 ? -10.753 -7.807 19.622 1.00 89.62 85 LYS A O 1
ATOM 700 N N . PRO A 1 86 ? -8.849 -6.934 18.780 1.00 89.25 86 PRO A N 1
ATOM 701 C CA . PRO A 1 86 ? -8.108 -6.995 20.034 1.00 89.25 86 PRO A CA 1
ATOM 702 C C . PRO A 1 86 ? -8.718 -6.066 21.088 1.00 89.25 86 PRO A C 1
ATOM 704 O O . PRO A 1 86 ? -9.175 -4.973 20.757 1.00 89.25 86 PRO A O 1
ATOM 707 N N . ASP A 1 87 ? -8.681 -6.485 22.351 1.00 91.44 87 ASP A N 1
ATOM 708 C CA . ASP A 1 87 ? -9.047 -5.631 23.483 1.00 91.44 87 ASP A CA 1
ATOM 709 C C . ASP A 1 87 ? -7.891 -4.668 23.784 1.00 91.44 87 ASP A C 1
ATOM 711 O O . ASP A 1 87 ? -6.958 -4.985 24.525 1.00 91.44 87 ASP A O 1
ATOM 715 N N . ALA A 1 88 ? -7.896 -3.532 23.091 1.00 89.94 88 ALA A N 1
ATOM 716 C CA . ALA A 1 88 ? -6.900 -2.481 23.215 1.00 89.94 88 ALA A CA 1
ATOM 717 C C . ALA A 1 88 ? -7.518 -1.116 22.857 1.00 89.94 88 ALA A C 1
ATOM 719 O O . ALA A 1 88 ? -8.477 -1.060 22.081 1.00 89.94 88 ALA A O 1
ATOM 720 N N . PRO A 1 89 ? -6.968 -0.006 23.382 1.00 88.56 89 PRO A N 1
ATOM 721 C CA . PRO A 1 89 ? -7.330 1.334 22.930 1.00 88.56 89 PRO A CA 1
ATOM 722 C C . PRO A 1 89 ? -7.122 1.501 21.419 1.00 88.56 89 PRO A C 1
ATOM 724 O O . PRO A 1 89 ? -6.235 0.865 20.846 1.00 88.56 89 PRO A O 1
ATOM 727 N N . HIS A 1 90 ? -7.901 2.375 20.776 1.00 85.12 90 HIS A N 1
ATOM 728 C CA . HIS A 1 90 ? -7.857 2.555 19.320 1.00 85.12 90 HIS A CA 1
ATOM 729 C C . HIS A 1 90 ? -6.455 2.957 18.828 1.00 85.12 90 HIS A C 1
ATOM 731 O O . HIS A 1 90 ? -5.946 2.433 17.840 1.00 85.12 90 HIS A O 1
ATOM 737 N N . GLU A 1 91 ? -5.775 3.825 19.572 1.00 86.12 91 GLU A N 1
ATOM 738 C CA . GLU A 1 91 ? -4.404 4.218 19.276 1.00 86.12 91 GLU A CA 1
ATOM 739 C C . GLU A 1 91 ? -3.448 3.023 19.221 1.00 86.12 91 GLU A C 1
ATOM 741 O O . GLU A 1 91 ? -2.525 3.037 18.425 1.00 86.12 91 GLU A O 1
ATOM 746 N N . ALA A 1 92 ? -3.683 1.964 20.000 1.00 87.19 92 ALA A N 1
ATOM 747 C CA . ALA A 1 92 ? -2.823 0.786 20.054 1.00 87.19 92 ALA A CA 1
ATOM 748 C C . ALA A 1 92 ? -3.127 -0.258 18.963 1.00 87.19 92 ALA A C 1
ATOM 750 O O . ALA A 1 92 ? -2.355 -1.208 18.817 1.00 87.19 92 ALA A O 1
ATOM 751 N N . VAL A 1 93 ? -4.223 -0.111 18.202 1.00 86.00 93 VAL A N 1
ATOM 752 C CA . VAL A 1 93 ? -4.597 -1.057 17.129 1.00 86.00 93 VAL A CA 1
ATOM 753 C C . VAL A 1 93 ? -4.116 -0.638 15.738 1.00 86.00 93 VAL A C 1
ATOM 755 O O . VAL A 1 93 ? -4.240 -1.416 14.790 1.00 86.00 93 VAL A O 1
ATOM 758 N N . HIS A 1 94 ? -3.521 0.549 15.605 1.00 84.75 94 HIS A N 1
ATOM 759 C CA . HIS A 1 94 ? -2.876 1.003 14.375 1.00 84.75 94 HIS A CA 1
ATOM 760 C C . HIS A 1 94 ? -1.373 1.241 14.574 1.00 84.75 94 HIS A C 1
ATOM 762 O O . HIS A 1 94 ? -0.800 0.976 15.626 1.00 84.75 94 HIS A O 1
ATOM 768 N N . TRP A 1 95 ? -0.691 1.700 13.525 1.00 84.62 95 TRP A N 1
ATOM 769 C CA . TRP A 1 95 ? 0.748 1.952 13.575 1.00 84.62 95 TRP A CA 1
ATOM 770 C C . TRP A 1 95 ? 1.072 3.081 14.573 1.00 84.62 95 TRP A C 1
ATOM 772 O O . TRP A 1 95 ? 0.695 4.229 14.335 1.00 84.62 95 TRP A O 1
ATOM 782 N N . THR A 1 96 ? 1.736 2.747 15.685 1.00 83.50 96 THR A N 1
ATOM 783 C CA . THR A 1 96 ? 2.045 3.659 16.810 1.00 83.50 96 THR A CA 1
ATOM 784 C C . THR A 1 96 ? 3.507 4.055 16.909 1.00 83.50 96 THR A C 1
ATOM 786 O O . THR A 1 96 ? 3.825 5.139 17.396 1.00 83.50 96 THR A O 1
ATOM 789 N N . GLU A 1 97 ? 4.411 3.186 16.466 1.00 88.56 97 GLU A N 1
ATOM 790 C CA . GLU A 1 97 ? 5.844 3.367 16.655 1.00 88.56 97 GLU A CA 1
ATOM 791 C C . GLU A 1 97 ? 6.654 2.957 15.427 1.00 88.56 97 GLU A C 1
ATOM 793 O O . GLU A 1 97 ? 6.284 2.087 14.632 1.00 88.56 97 GLU A O 1
ATOM 798 N N . ARG A 1 98 ? 7.815 3.598 15.273 1.00 89.19 98 ARG A N 1
ATOM 799 C CA . ARG A 1 98 ? 8.805 3.175 14.285 1.00 89.19 98 ARG A CA 1
ATOM 800 C C . ARG A 1 98 ? 9.510 1.922 14.775 1.00 89.19 98 ARG A C 1
ATOM 802 O O . ARG A 1 98 ? 9.804 1.784 15.958 1.00 89.19 98 ARG A O 1
ATOM 809 N N . GLN A 1 99 ? 9.876 1.062 13.830 1.00 88.31 99 GLN A N 1
ATOM 810 C CA . GLN A 1 99 ? 10.734 -0.074 14.120 1.00 88.31 99 GLN A CA 1
ATOM 811 C C . GLN A 1 99 ? 12.059 0.412 14.725 1.00 88.31 99 GLN A C 1
ATOM 813 O O . GLN A 1 99 ? 12.825 1.130 14.079 1.00 88.31 99 GLN A O 1
ATOM 818 N N . LYS A 1 100 ? 12.334 0.007 15.967 1.00 88.81 100 LYS A N 1
ATOM 819 C CA . LYS A 1 100 ? 13.617 0.254 16.623 1.00 88.81 100 LYS A CA 1
ATOM 820 C C . LYS A 1 100 ? 14.583 -0.868 16.265 1.00 88.81 100 LYS A C 1
ATOM 822 O O . LYS A 1 100 ? 14.421 -2.006 16.700 1.00 88.81 100 LYS A O 1
ATOM 827 N N . HIS A 1 101 ? 15.590 -0.548 15.462 1.00 89.31 101 HIS A N 1
ATOM 828 C CA . HIS A 1 101 ? 16.657 -1.485 15.133 1.00 89.31 101 HIS A CA 1
ATOM 829 C C . HIS A 1 101 ? 17.784 -1.369 16.172 1.00 89.31 101 HIS A C 1
ATOM 831 O O . HIS A 1 101 ? 18.233 -0.256 16.436 1.00 89.31 101 HIS A O 1
ATOM 837 N N . PRO A 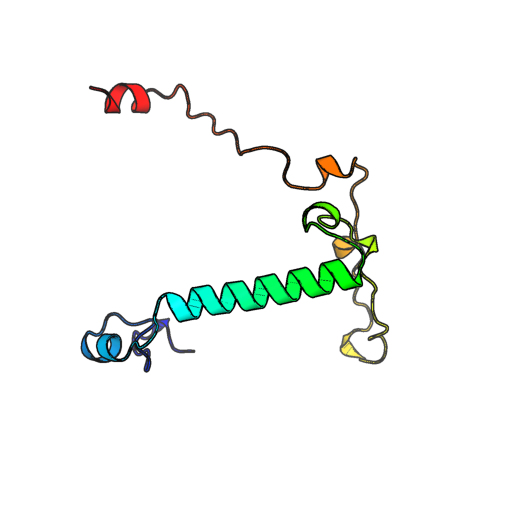1 102 ? 18.298 -2.475 16.737 1.00 89.25 102 PRO A N 1
ATOM 838 C CA . PRO A 1 102 ? 19.408 -2.449 17.692 1.00 89.25 102 PRO A CA 1
ATOM 839 C C . PRO A 1 102 ? 20.757 -2.291 16.969 1.00 89.25 102 PRO A C 1
ATOM 841 O O . PRO A 1 102 ? 21.664 -3.099 17.132 1.00 89.25 102 PRO A O 1
ATOM 844 N N . ILE A 1 103 ? 20.864 -1.284 16.102 1.00 91.81 103 ILE A N 1
ATOM 845 C CA . ILE A 1 103 ? 22.034 -1.049 15.244 1.00 91.81 103 ILE A CA 1
ATOM 846 C C . ILE A 1 103 ? 22.666 0.318 15.487 1.00 91.81 103 ILE A C 1
ATOM 848 O O . ILE A 1 103 ? 23.548 0.722 14.735 1.00 91.81 103 ILE A O 1
ATOM 852 N N . ASP A 1 104 ? 22.196 1.053 16.493 1.00 90.31 104 ASP A N 1
ATOM 853 C CA . ASP A 1 104 ? 22.678 2.409 16.726 1.00 90.31 104 ASP A CA 1
ATOM 854 C C . ASP A 1 104 ? 24.114 2.440 17.247 1.00 90.31 104 ASP A C 1
ATOM 856 O O . ASP A 1 104 ? 24.896 3.285 16.815 1.00 90.31 104 ASP A O 1
ATOM 860 N N . ASP A 1 105 ? 24.487 1.435 18.040 1.00 91.00 105 ASP A N 1
ATOM 861 C CA . ASP A 1 105 ? 25.783 1.350 18.717 1.00 91.00 105 ASP A CA 1
ATOM 862 C C . ASP A 1 105 ? 26.733 0.287 18.120 1.00 91.00 105 ASP A C 1
ATOM 864 O O . ASP A 1 105 ? 27.706 -0.114 18.764 1.00 91.00 105 ASP A O 1
ATOM 868 N N . VAL A 1 106 ? 26.474 -0.209 16.902 1.00 93.94 106 VAL A N 1
ATOM 869 C CA . VAL A 1 106 ? 27.325 -1.245 16.277 1.00 93.94 106 VAL A CA 1
ATOM 870 C C . VAL A 1 106 ? 28.671 -0.682 15.820 1.00 93.94 106 VAL A C 1
ATOM 872 O O . VAL A 1 106 ? 28.766 0.454 15.352 1.00 93.94 106 VAL A O 1
ATOM 875 N N . LEU A 1 107 ? 29.722 -1.502 15.921 1.00 93.88 107 LEU A N 1
ATOM 876 C CA . LEU A 1 107 ? 31.096 -1.110 15.589 1.00 93.88 107 LEU A CA 1
ATOM 877 C C . LEU A 1 107 ? 31.234 -0.628 14.140 1.00 93.88 107 LEU A C 1
ATOM 879 O O . LEU A 1 107 ? 31.922 0.358 13.894 1.00 93.88 107 LEU A O 1
ATOM 883 N N . ASP A 1 108 ? 30.547 -1.274 13.201 1.00 92.50 108 ASP A N 1
ATOM 884 C CA . ASP A 1 108 ? 30.574 -0.954 11.774 1.00 92.50 108 ASP A CA 1
ATOM 885 C C . ASP A 1 108 ? 30.248 0.516 11.485 1.00 92.50 108 ASP A C 1
ATOM 887 O O . ASP A 1 108 ? 30.852 1.107 10.594 1.00 92.50 108 ASP A O 1
ATOM 891 N N . ARG A 1 109 ? 29.365 1.151 12.274 1.00 91.88 109 ARG A N 1
ATOM 892 C CA . ARG A 1 109 ? 29.069 2.585 12.117 1.00 91.88 109 ARG A CA 1
ATOM 893 C C . ARG A 1 109 ? 30.297 3.454 12.379 1.00 91.88 109 ARG A C 1
ATOM 895 O O . ARG A 1 109 ? 30.536 4.387 11.627 1.00 91.88 109 ARG A O 1
ATOM 902 N N . LYS A 1 110 ? 31.109 3.100 13.380 1.00 91.62 110 LYS A N 1
ATOM 903 C CA . LYS A 1 110 ? 32.377 3.788 13.674 1.00 91.62 110 LYS A CA 1
ATOM 904 C C . LYS A 1 110 ? 33.432 3.529 12.599 1.00 91.62 110 LYS A C 1
ATOM 906 O O . LYS A 1 110 ? 34.270 4.385 12.358 1.00 91.62 110 LYS A O 1
ATOM 911 N N . LEU A 1 111 ? 33.412 2.350 11.974 1.00 93.19 111 LEU A N 1
ATOM 912 C CA . LEU A 1 111 ? 34.375 1.980 10.932 1.00 93.19 111 LEU A CA 1
ATOM 913 C C . LEU A 1 111 ? 34.110 2.680 9.591 1.00 93.19 111 LEU A C 1
ATOM 915 O O . LEU A 1 111 ? 35.054 2.891 8.844 1.00 93.19 111 LEU A O 1
ATOM 919 N N . ILE A 1 112 ? 32.857 3.037 9.289 1.00 92.19 112 ILE A N 1
ATOM 920 C CA . ILE A 1 112 ? 32.478 3.767 8.063 1.00 92.19 112 ILE A CA 1
ATOM 921 C C . ILE A 1 112 ? 32.894 5.249 8.116 1.00 92.19 112 ILE A C 1
ATOM 923 O O . ILE A 1 112 ? 33.062 5.872 7.072 1.00 92.19 112 ILE A O 1
ATOM 927 N N . GLU A 1 113 ? 33.038 5.824 9.312 1.00 87.69 113 GLU A N 1
ATOM 928 C CA . GLU A 1 113 ? 33.412 7.235 9.507 1.00 87.69 113 GLU A CA 1
ATOM 929 C C . GLU A 1 113 ? 34.923 7.511 9.361 1.00 87.69 113 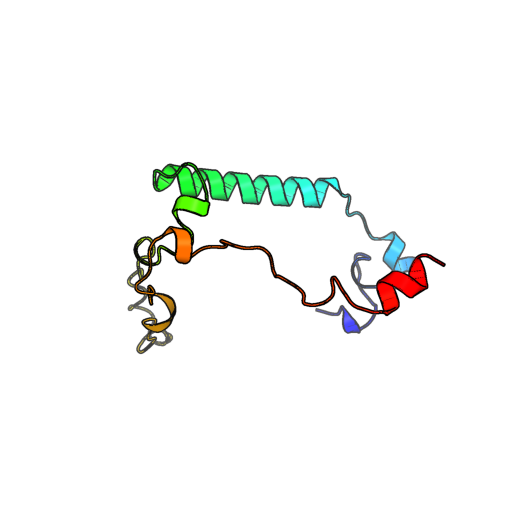GLU A C 1
ATOM 931 O O . GLU A 1 113 ? 35.314 8.678 9.291 1.00 87.69 113 GLU A O 1
ATOM 936 N N . LEU A 1 114 ? 35.757 6.464 9.331 1.00 64.44 114 LEU A N 1
ATOM 937 C CA . LEU A 1 114 ? 37.217 6.531 9.158 1.00 64.44 114 LEU A CA 1
ATOM 938 C C . LEU A 1 114 ? 37.617 6.594 7.678 1.00 64.44 114 LEU A C 1
ATOM 940 O O . LEU A 1 114 ? 38.584 7.332 7.381 1.00 64.44 114 LEU A O 1
#

Sequence (114 aa):
RKCHLNTCPVGVATQDPVLRKRFKGTPEHVINFFFYVAEEVRALLAEMGYTHLDQIIGDTELLEKRALIQHWKARGLDFSKMFFKPDAPHEAVHWTERQKHPIDDVLDRKLIEL

Foldseek 3Di:
DCLVVLPDCQLDRHPPPVSVVNPPDDPVVVVVVVVVVVVVVCVVCVVVPHRDPLVCQQVLVVDDDDCPVPDPVCPPDDCCVVSDHDPDPSCVRDDNDDDDDPCPPDPVVVVVVD